Protein AF-A0A2M7PNS3-F1 (afdb_monomer)

Nearest PDB structures (foldseek):
  5lnx-assembly1_B  TM=9.821E-01  e=1.452E-04  Bacillus subtilis subsp. subtilis str. 168
  5lnx-assembly1_D  TM=9.746E-01  e=1.452E-04  Bacillus subtilis subsp. subtilis str. 168
  5lnx-assembly2_H  TM=9.813E-01  e=1.553E-04  Bacillus subtilis subsp. subtilis str. 168
  5lnx-assembly2_G  TM=9.741E-01  e=2.484E-04  Bacillus subtilis subsp. subtilis str. 168
  4x28-assembly1_A  TM=9.373E-01  e=7.263E-04  Mycobacterium tuberculosis H37Rv

Mean predicted aligned error: 2.61 Å

pLDDT: mean 96.93, std 1.85, range [87.5, 98.56]

Foldseek 3Di:
DCCVVPNDPVSCVVPVVCVVVVVDDDWDFQADPVCDPNSVPDPWDWDDDPPDTDTDDDGPPID

Sequence (63 aa):
GPLLDYGTEEQKLKYLPSLCTGTGLWSFGLTEPGAGSDSRGSKTTAVLDGDEWVINGSKIFIT

Radius of gyration: 14.05 Å; Cα contacts (8 Å, |Δi|>4): 63; chains: 1; bounding box: 28×24×34 Å

Structure (mmCIF, N/CA/C/O backbone):
data_AF-A0A2M7PNS3-F1
#
_entry.id   AF-A0A2M7PNS3-F1
#
loop_
_atom_site.group_PDB
_atom_site.id
_atom_site.type_symbol
_atom_site.label_atom_id
_atom_site.label_alt_id
_atom_site.label_comp_id
_atom_site.label_asym_id
_atom_site.label_entity_id
_atom_site.label_seq_id
_atom_site.pdbx_PDB_ins_code
_atom_site.Cartn_x
_atom_site.Cartn_y
_atom_site.Cartn_z
_atom_site.occupancy
_atom_site.B_iso_or_equiv
_atom_site.auth_seq_id
_atom_site.auth_comp_id
_atom_site.auth_asym_id
_atom_site.auth_atom_id
_atom_site.pdbx_PDB_model_num
ATOM 1 N N . GLY A 1 1 ? -1.333 11.280 3.566 1.00 87.50 1 GLY A N 1
ATOM 2 C CA . GLY A 1 1 ? -0.894 9.974 3.021 1.00 87.50 1 GLY A CA 1
ATOM 3 C C . GLY A 1 1 ? -2.100 9.059 2.954 1.00 87.50 1 GLY A C 1
ATOM 4 O O . GLY A 1 1 ? -2.996 9.275 3.760 1.00 87.50 1 GLY A O 1
ATOM 5 N N . PRO A 1 2 ? -2.156 8.044 2.072 1.00 95.12 2 PRO A N 1
ATOM 6 C CA . PRO A 1 2 ? -3.418 7.396 1.695 1.00 95.12 2 PRO A CA 1
ATOM 7 C C . PRO A 1 2 ? -4.307 6.951 2.867 1.00 95.12 2 PRO A C 1
ATOM 9 O O . PRO A 1 2 ? -5.510 7.170 2.840 1.00 95.12 2 PRO A O 1
ATOM 12 N N . LEU A 1 3 ? -3.718 6.407 3.935 1.00 96.25 3 LEU A N 1
ATOM 13 C CA . LEU A 1 3 ? -4.448 6.017 5.144 1.00 96.25 3 LEU A CA 1
ATOM 14 C C . LEU A 1 3 ? -5.052 7.209 5.917 1.00 96.25 3 LEU A C 1
ATOM 16 O O . LEU A 1 3 ? -6.172 7.115 6.407 1.00 96.25 3 LEU A O 1
ATOM 20 N N . LEU A 1 4 ? -4.327 8.324 6.033 1.00 96.25 4 LEU A N 1
ATO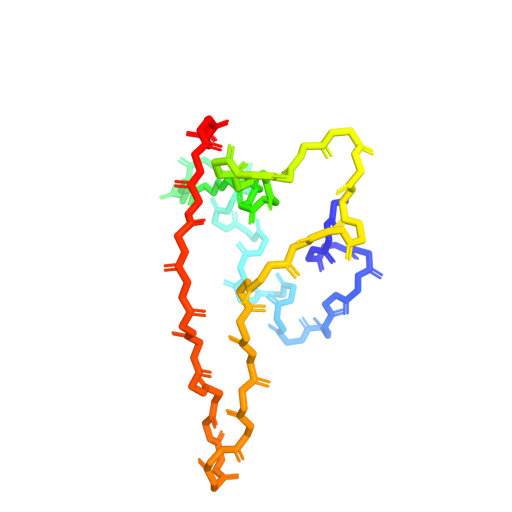M 21 C CA . LEU A 1 4 ? -4.815 9.542 6.690 1.00 96.25 4 LEU A CA 1
ATOM 22 C C . LEU A 1 4 ? -5.920 10.218 5.868 1.00 96.25 4 LEU A C 1
ATOM 24 O O . LEU A 1 4 ? -6.891 10.708 6.440 1.00 96.25 4 LEU A O 1
ATOM 28 N N . ASP A 1 5 ? -5.769 10.225 4.543 1.00 97.31 5 ASP A N 1
ATOM 29 C CA . ASP A 1 5 ? -6.644 10.978 3.641 1.00 97.31 5 ASP A CA 1
ATOM 30 C C . ASP A 1 5 ? -7.920 10.190 3.282 1.00 97.31 5 ASP A C 1
ATOM 32 O O . ASP A 1 5 ? -8.979 10.790 3.113 1.00 97.31 5 ASP A O 1
ATOM 36 N N . TYR A 1 6 ? -7.835 8.853 3.198 1.00 97.62 6 TYR A N 1
ATOM 37 C CA . TYR A 1 6 ? -8.912 7.991 2.684 1.00 97.62 6 TYR A CA 1
ATOM 38 C C . TYR A 1 6 ? -9.325 6.841 3.612 1.00 97.62 6 TYR A C 1
ATOM 40 O O . TYR A 1 6 ? -10.298 6.149 3.318 1.00 97.62 6 TYR A O 1
ATOM 48 N N . GLY A 1 7 ? -8.608 6.604 4.715 1.00 97.50 7 GLY A N 1
ATOM 49 C CA . GLY A 1 7 ? -8.996 5.584 5.687 1.00 97.5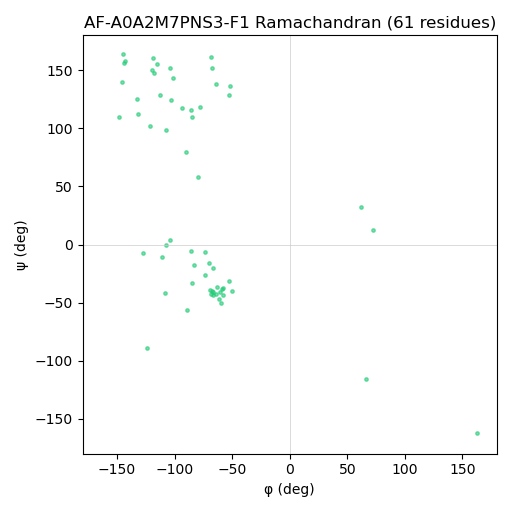0 7 GLY A CA 1
ATOM 50 C C . GLY A 1 7 ? -10.291 5.943 6.419 1.00 97.50 7 GLY A C 1
ATOM 51 O O . GLY A 1 7 ? -10.607 7.116 6.630 1.00 97.50 7 GLY A O 1
ATOM 52 N N . THR A 1 8 ? -11.028 4.930 6.859 1.00 98.50 8 THR A N 1
ATOM 53 C CA . THR A 1 8 ? -12.100 5.105 7.850 1.00 98.50 8 THR A CA 1
ATOM 54 C C . THR A 1 8 ? -11.515 5.482 9.210 1.00 98.50 8 THR A C 1
ATOM 56 O O . THR A 1 8 ? -10.337 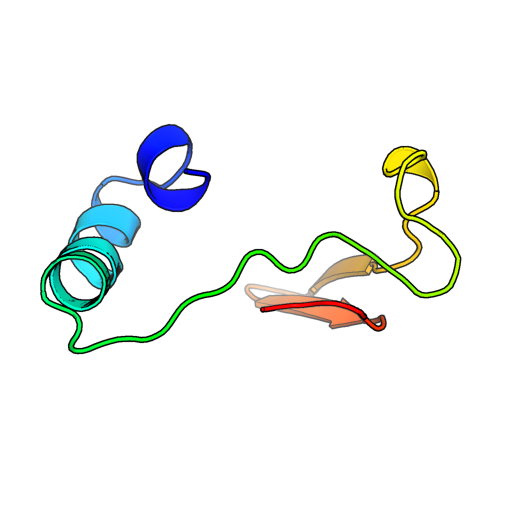5.242 9.478 1.00 98.50 8 THR A O 1
ATOM 59 N N . GLU A 1 9 ? -12.333 6.032 10.108 1.00 98.38 9 GLU A N 1
ATOM 60 C CA . GLU A 1 9 ? -11.883 6.341 11.473 1.00 98.38 9 GLU A CA 1
ATOM 61 C C . GLU A 1 9 ? -11.373 5.094 12.211 1.00 98.38 9 GLU A C 1
ATOM 63 O O . GLU A 1 9 ? -10.339 5.150 12.876 1.00 98.38 9 GLU A O 1
ATOM 68 N N . GLU A 1 10 ? -12.017 3.941 12.015 1.00 98.56 10 GLU A N 1
ATOM 69 C CA . GLU A 1 10 ? -11.555 2.665 12.570 1.00 98.56 10 GLU A CA 1
ATOM 70 C C . GLU A 1 10 ? -10.160 2.281 12.047 1.00 98.56 10 GLU A C 1
ATOM 72 O O . GLU A 1 10 ? -9.266 1.952 12.828 1.00 98.56 10 GLU A O 1
ATOM 77 N N . GLN A 1 11 ? -9.928 2.385 10.733 1.00 98.12 11 GLN A N 1
ATOM 78 C CA . GLN A 1 11 ? -8.616 2.111 10.135 1.00 98.12 11 GLN A CA 1
ATOM 79 C C . GLN A 1 11 ? -7.551 3.101 10.624 1.00 98.12 11 GLN A C 1
ATOM 81 O O . GLN A 1 11 ? -6.433 2.696 10.953 1.00 98.12 11 GLN A O 1
ATOM 86 N N . LYS A 1 12 ? -7.882 4.394 10.706 1.00 98.19 12 LYS A N 1
ATOM 87 C CA . LYS A 1 12 ? -6.965 5.429 11.200 1.00 98.19 12 LYS A CA 1
ATOM 88 C C . LYS A 1 12 ? -6.529 5.141 12.631 1.00 98.19 12 LYS A C 1
ATOM 90 O O . LYS A 1 12 ? -5.328 5.112 12.890 1.00 98.19 12 LYS A O 1
ATOM 95 N N . LEU A 1 13 ? -7.476 4.874 13.532 1.00 98.06 13 LEU A N 1
ATOM 96 C CA . LEU A 1 13 ? -7.186 4.555 14.934 1.00 98.06 13 LEU A CA 1
ATOM 97 C C . LEU A 1 13 ? -6.382 3.261 15.079 1.00 98.06 13 LEU A C 1
ATOM 99 O O . LEU A 1 13 ? -5.499 3.184 15.931 1.00 98.06 13 LEU A O 1
ATOM 103 N N . LYS A 1 14 ? -6.647 2.265 14.229 1.00 97.62 14 LYS A N 1
ATOM 104 C CA . LYS A 1 14 ? -5.926 0.989 14.245 1.00 97.62 14 LYS A CA 1
ATOM 105 C C . LYS A 1 14 ? -4.464 1.121 13.814 1.00 97.62 14 LYS A C 1
ATOM 107 O O . LYS A 1 14 ? -3.601 0.493 14.419 1.00 97.62 14 LYS A O 1
ATOM 112 N N . TYR A 1 15 ? -4.177 1.902 12.771 1.00 97.50 15 TYR A N 1
ATOM 113 C CA . TYR A 1 15 ? -2.861 1.887 12.119 1.00 97.50 15 TYR A CA 1
ATOM 114 C C . TYR A 1 15 ? -2.012 3.141 12.386 1.00 97.50 15 TYR A C 1
ATOM 116 O O . TYR A 1 15 ? -0.816 3.010 12.648 1.00 97.50 15 TYR A O 1
ATOM 124 N N . LEU A 1 16 ? -2.583 4.354 12.368 1.00 97.06 16 LEU A N 1
ATOM 125 C CA . LEU A 1 16 ? -1.796 5.595 12.467 1.00 97.06 16 LEU A CA 1
ATOM 126 C C . LEU A 1 16 ? -0.979 5.727 13.762 1.00 97.06 16 LEU A C 1
ATOM 128 O O . LEU A 1 16 ? 0.169 6.155 13.655 1.00 97.06 16 LEU A O 1
ATOM 132 N N . PRO A 1 17 ? -1.473 5.360 14.965 1.00 96.94 17 PRO A N 1
ATOM 133 C CA . PRO A 1 17 ? -0.683 5.517 16.185 1.00 96.94 17 PRO A CA 1
ATOM 134 C C . PRO A 1 17 ? 0.654 4.770 16.133 1.00 96.94 17 PRO A C 1
ATOM 136 O O . PRO A 1 17 ? 1.689 5.333 16.486 1.00 96.94 17 PRO A O 1
ATOM 139 N N . SER A 1 18 ? 0.661 3.526 15.640 1.00 96.88 18 SER A N 1
ATOM 140 C CA . SER A 1 18 ? 1.894 2.737 15.524 1.00 96.88 18 SER A CA 1
ATOM 141 C C . SER A 1 18 ? 2.852 3.313 14.474 1.00 96.88 18 SER A C 1
ATOM 143 O O . SER A 1 18 ? 4.055 3.407 14.724 1.00 96.88 18 SER A O 1
ATOM 145 N N . LEU A 1 19 ? 2.321 3.782 13.339 1.00 95.19 19 LEU A N 1
ATOM 146 C CA . LEU A 1 19 ? 3.123 4.407 12.281 1.00 95.19 19 LEU A CA 1
ATOM 147 C C . LEU A 1 19 ? 3.736 5.743 12.726 1.00 95.19 19 LEU A C 1
ATOM 149 O O . LEU A 1 19 ? 4.914 5.991 12.488 1.00 95.19 19 LEU A O 1
ATOM 153 N N . CYS A 1 20 ? 2.971 6.592 13.416 1.00 95.44 20 CYS A N 1
ATOM 154 C CA . CYS A 1 20 ? 3.440 7.901 13.884 1.00 95.44 20 CYS A CA 1
ATOM 155 C C . CYS A 1 20 ? 4.405 7.807 15.074 1.00 95.44 20 CYS A C 1
ATOM 157 O O . CYS A 1 20 ? 5.220 8.705 15.268 1.00 95.44 20 CYS A O 1
ATOM 159 N N . THR A 1 21 ? 4.322 6.739 15.873 1.00 96.88 21 THR A N 1
ATOM 160 C CA . THR A 1 21 ? 5.262 6.477 16.982 1.00 96.88 21 THR A CA 1
ATOM 161 C C . THR A 1 21 ? 6.527 5.744 16.536 1.00 96.88 21 THR A C 1
ATOM 163 O O . THR A 1 21 ? 7.427 5.548 17.349 1.00 96.88 21 THR A O 1
ATOM 166 N N . GLY A 1 22 ? 6.610 5.328 15.266 1.00 94.88 22 GLY A N 1
ATOM 167 C CA . GLY A 1 22 ? 7.750 4.585 14.723 1.00 94.88 22 GLY A CA 1
ATOM 168 C C . GLY A 1 22 ? 7.841 3.133 15.204 1.00 94.88 22 GLY A C 1
ATOM 169 O O . GLY A 1 22 ? 8.869 2.491 15.012 1.00 94.88 22 GLY A O 1
ATOM 170 N N . THR A 1 23 ? 6.785 2.605 15.830 1.00 97.00 23 THR A N 1
ATOM 171 C CA . THR A 1 23 ? 6.720 1.195 16.256 1.00 97.00 23 THR A CA 1
ATOM 172 C C . THR A 1 23 ? 6.283 0.264 15.125 1.00 97.00 23 THR A C 1
ATOM 174 O O . THR A 1 23 ? 6.507 -0.942 15.204 1.00 97.00 23 THR A O 1
ATOM 177 N N . GLY A 1 24 ? 5.685 0.820 14.068 1.00 93.38 24 GLY A N 1
ATOM 178 C CA . GLY A 1 24 ? 5.339 0.126 12.833 1.00 93.38 24 GLY A CA 1
ATOM 179 C C . GLY A 1 24 ? 6.082 0.711 11.634 1.00 93.38 24 GLY A C 1
ATOM 180 O O . GLY A 1 24 ? 6.338 1.914 11.574 1.00 93.38 24 GLY A O 1
ATOM 181 N N . LEU A 1 25 ? 6.401 -0.145 10.662 1.00 94.06 25 LEU A N 1
ATOM 182 C CA . LEU A 1 25 ? 6.967 0.251 9.374 1.00 94.06 25 LEU A CA 1
ATOM 183 C C . LEU A 1 25 ? 5.872 0.243 8.306 1.00 94.06 25 LEU A C 1
ATOM 185 O O . LEU A 1 25 ? 5.005 -0.631 8.299 1.00 94.06 25 LEU A O 1
ATOM 189 N N . TRP A 1 26 ? 5.928 1.199 7.386 1.00 94.31 26 TRP A N 1
ATOM 190 C CA . TRP A 1 26 ? 5.033 1.254 6.238 1.00 94.31 26 TRP A CA 1
ATOM 191 C C . TRP A 1 26 ? 5.780 1.748 5.010 1.00 94.31 26 TRP A C 1
ATOM 193 O O . TRP A 1 26 ? 6.799 2.426 5.117 1.00 94.31 26 TRP A O 1
ATOM 203 N N . SER A 1 27 ? 5.228 1.422 3.850 1.00 95.00 27 SER A N 1
ATOM 204 C CA . SER A 1 27 ? 5.728 1.853 2.556 1.00 95.00 27 SER A CA 1
ATOM 205 C C . SER A 1 27 ? 4.564 2.091 1.599 1.00 95.00 27 SER A C 1
ATOM 207 O O . SER A 1 27 ? 3.428 1.669 1.842 1.00 95.00 27 SER A O 1
ATOM 209 N N . PHE A 1 28 ? 4.833 2.797 0.502 1.00 95.56 28 PHE A N 1
ATOM 210 C CA . PHE A 1 28 ? 3.834 3.078 -0.524 1.00 95.56 28 PHE A CA 1
ATOM 211 C C . PHE A 1 28 ? 4.096 2.251 -1.789 1.00 95.56 28 PHE A C 1
ATOM 213 O O . PHE A 1 28 ? 4.923 2.595 -2.631 1.00 95.56 28 PHE A O 1
ATOM 220 N N . GLY A 1 29 ? 3.369 1.138 -1.908 1.00 95.94 29 GLY A N 1
ATOM 221 C CA . GLY A 1 29 ? 3.534 0.105 -2.934 1.00 95.94 29 GLY A CA 1
ATOM 222 C C . GLY A 1 29 ? 2.916 0.402 -4.306 1.00 95.94 29 GLY A C 1
ATOM 223 O O . GLY A 1 29 ? 2.065 -0.370 -4.742 1.00 95.94 29 GLY A O 1
ATOM 224 N N . LEU A 1 30 ? 3.290 1.490 -4.991 1.00 96.62 30 LEU A N 1
ATOM 225 C CA . LEU A 1 30 ? 2.678 1.844 -6.287 1.00 96.62 30 LEU A CA 1
ATOM 226 C C . LEU A 1 30 ? 3.390 1.215 -7.498 1.00 96.62 30 LEU A C 1
ATOM 228 O O . LEU A 1 30 ? 2.754 0.506 -8.280 1.00 96.62 30 LEU A O 1
ATOM 232 N N . THR A 1 31 ? 4.692 1.474 -7.639 1.00 98.06 31 THR A N 1
ATOM 233 C CA . THR A 1 31 ? 5.486 1.168 -8.839 1.00 98.06 31 THR A CA 1
ATOM 234 C C . THR A 1 31 ? 5.597 -0.331 -9.126 1.00 98.06 31 THR A C 1
ATOM 236 O O . THR A 1 31 ? 5.838 -1.146 -8.233 1.00 98.06 31 THR A O 1
ATOM 239 N N . GLU A 1 32 ? 5.471 -0.690 -10.401 1.00 98.50 32 GLU A N 1
ATOM 240 C CA . GLU A 1 32 ? 5.627 -2.041 -10.946 1.00 98.50 32 GLU A CA 1
ATOM 241 C C . GLU A 1 32 ? 6.774 -2.095 -11.961 1.00 98.50 32 GLU A C 1
ATOM 243 O O . GLU A 1 32 ? 7.122 -1.060 -12.534 1.00 98.50 32 GLU A O 1
ATOM 248 N N . PRO A 1 33 ? 7.322 -3.288 -12.271 1.00 97.38 33 PRO A N 1
ATOM 249 C CA . PRO A 1 33 ? 8.378 -3.430 -13.277 1.00 97.38 33 PRO A CA 1
ATOM 250 C C . PRO A 1 33 ? 8.047 -2.798 -14.639 1.00 97.38 33 PRO A C 1
ATOM 252 O O . PRO A 1 33 ? 8.950 -2.332 -15.326 1.00 97.38 33 PRO A O 1
ATOM 255 N N . GLY A 1 34 ? 6.763 -2.772 -15.022 1.00 96.69 34 GLY A N 1
ATOM 256 C CA . GLY A 1 34 ? 6.284 -2.177 -16.273 1.00 96.69 34 GLY A CA 1
ATOM 257 C C . GLY A 1 34 ? 5.526 -0.852 -16.130 1.00 96.69 34 GLY A C 1
ATOM 258 O O . GLY A 1 34 ? 5.082 -0.323 -17.145 1.00 96.69 34 GLY A O 1
ATOM 259 N N . ALA A 1 35 ? 5.342 -0.322 -14.914 1.00 97.94 35 ALA A N 1
ATOM 260 C CA . ALA A 1 35 ? 4.520 0.869 -14.675 1.00 97.94 35 ALA A CA 1
ATOM 261 C C . ALA A 1 35 ? 5.051 1.706 -13.498 1.00 97.94 35 ALA A C 1
ATOM 263 O O . ALA A 1 35 ? 4.952 1.308 -12.338 1.00 97.94 35 ALA A O 1
ATOM 264 N N . GLY A 1 36 ? 5.605 2.882 -13.811 1.00 96.19 36 GLY A N 1
ATOM 265 C CA . GLY A 1 36 ? 6.092 3.871 -12.841 1.00 96.19 36 GLY A CA 1
ATOM 266 C C . GLY A 1 36 ? 5.432 5.230 -13.060 1.00 96.19 36 GLY A C 1
ATOM 267 O O . GLY A 1 36 ? 4.377 5.503 -12.496 1.00 96.19 36 GLY A O 1
ATOM 268 N N . SER A 1 37 ? 6.029 6.071 -13.914 1.00 97.12 37 SER A N 1
ATOM 269 C CA . SER A 1 37 ? 5.462 7.382 -14.279 1.00 97.12 37 SER A CA 1
ATOM 270 C C . SER A 1 37 ? 4.062 7.270 -14.889 1.00 97.12 37 SER A C 1
ATOM 272 O O . SER A 1 37 ? 3.199 8.090 -14.588 1.00 97.12 37 SER A O 1
ATOM 274 N N . ASP A 1 38 ? 3.821 6.236 -15.702 1.00 96.88 38 ASP A N 1
ATOM 275 C CA . ASP A 1 38 ? 2.475 5.853 -16.129 1.00 96.88 38 ASP A CA 1
ATOM 276 C C . ASP A 1 38 ? 1.865 4.847 -15.145 1.00 96.88 38 ASP A C 1
ATOM 278 O O . ASP A 1 38 ? 1.862 3.635 -15.363 1.00 96.88 38 ASP A O 1
ATOM 282 N N . SER A 1 39 ? 1.352 5.355 -14.027 1.00 95.62 39 SER A N 1
ATOM 283 C CA . SER A 1 39 ? 0.741 4.523 -12.985 1.00 95.62 39 SER A CA 1
ATOM 284 C C . SER A 1 39 ? -0.555 3.842 -13.432 1.00 95.62 39 SER A C 1
ATOM 286 O O . SER A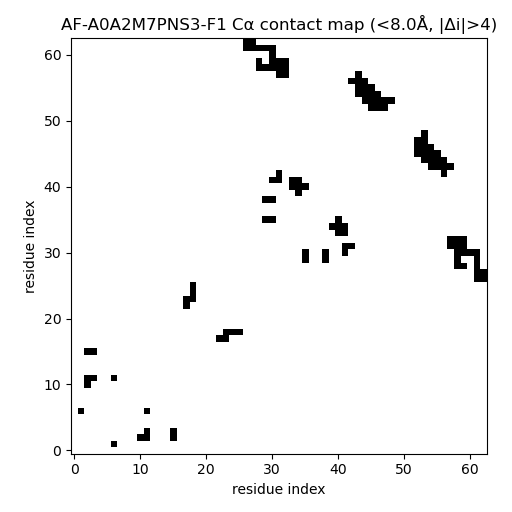 1 39 ? -0.934 2.815 -12.868 1.00 95.62 39 SER A O 1
ATOM 288 N N . ARG A 1 40 ? -1.218 4.355 -14.480 1.00 96.69 40 ARG A N 1
ATOM 289 C CA . ARG A 1 40 ? -2.402 3.710 -15.070 1.00 96.69 40 ARG A CA 1
ATOM 290 C C . ARG A 1 40 ? -2.050 2.417 -15.810 1.00 96.69 40 ARG A C 1
ATOM 292 O O . ARG A 1 40 ? -2.941 1.608 -16.050 1.00 96.69 40 ARG A O 1
ATOM 299 N N . GLY A 1 41 ? -0.772 2.201 -16.124 1.00 97.44 41 GLY A N 1
ATOM 300 C CA . GLY A 1 41 ? -0.262 0.961 -16.705 1.00 97.44 41 GLY A CA 1
ATOM 301 C C . GLY A 1 41 ? -0.176 -0.222 -15.731 1.00 97.44 41 GLY A C 1
ATOM 302 O O . GLY A 1 41 ? 0.137 -1.326 -16.182 1.00 97.44 41 GLY A O 1
ATOM 303 N N . SER A 1 42 ? -0.444 -0.013 -14.433 1.00 97.75 42 SER A N 1
ATOM 304 C CA . SER A 1 42 ? -0.401 -1.047 -13.388 1.00 97.75 42 SER A CA 1
ATOM 305 C C . SER A 1 42 ? -1.240 -2.275 -13.762 1.00 97.75 42 SER A C 1
ATOM 307 O O . SER A 1 42 ? -2.349 -2.169 -14.294 1.00 97.75 42 SER A O 1
ATOM 309 N N . LYS A 1 43 ? -0.670 -3.455 -13.515 1.00 98.06 43 LYS A N 1
ATOM 310 C CA . LYS A 1 43 ? -1.260 -4.766 -13.806 1.00 98.06 43 LYS A CA 1
ATOM 311 C C . LYS A 1 43 ? -1.645 -5.532 -12.549 1.00 98.06 43 LYS A C 1
ATOM 313 O O . LYS A 1 43 ? -2.336 -6.539 -12.681 1.00 98.06 43 LYS A O 1
ATOM 318 N N . THR A 1 44 ? -1.231 -5.085 -11.355 1.00 98.38 44 THR A N 1
ATOM 319 C CA . THR A 1 44 ? -1.750 -5.644 -10.102 1.00 98.38 44 THR A CA 1
ATOM 320 C C . THR A 1 44 ? -3.276 -5.601 -10.113 1.00 98.38 44 THR A C 1
ATOM 322 O O . THR A 1 44 ? -3.883 -4.561 -10.359 1.00 98.38 44 THR A O 1
ATOM 325 N N . THR A 1 45 ? -3.891 -6.742 -9.825 1.00 98.38 45 THR A N 1
ATOM 326 C CA . THR A 1 45 ? -5.344 -6.885 -9.724 1.00 98.38 45 THR A CA 1
ATOM 327 C C . THR A 1 45 ? -5.766 -6.968 -8.265 1.00 98.38 45 THR A C 1
ATOM 329 O O . THR A 1 45 ? -4.999 -7.426 -7.417 1.00 98.38 45 THR A O 1
ATOM 332 N N . ALA A 1 46 ? -6.988 -6.520 -7.988 1.00 98.31 46 ALA A N 1
ATOM 333 C CA . ALA A 1 46 ? -7.681 -6.725 -6.726 1.00 98.31 46 ALA A CA 1
ATOM 334 C C . ALA A 1 46 ? -9.095 -7.211 -7.055 1.00 98.31 46 ALA A C 1
ATOM 336 O O . ALA A 1 46 ? -9.884 -6.472 -7.647 1.00 98.31 46 ALA A O 1
ATOM 337 N N . VAL A 1 47 ? -9.388 -8.466 -6.724 1.00 98.56 47 VAL A N 1
ATOM 338 C CA . VAL A 1 47 ? -10.695 -9.093 -6.958 1.00 98.56 47 VAL A CA 1
ATOM 339 C C . VAL A 1 47 ? -11.339 -9.357 -5.605 1.00 98.56 47 VAL A C 1
ATOM 341 O O . VAL A 1 47 ? -10.692 -9.920 -4.728 1.00 98.56 47 VAL A O 1
ATOM 344 N N . LEU A 1 48 ? -12.587 -8.928 -5.423 1.00 98.31 48 LEU A N 1
ATOM 345 C CA . LEU A 1 48 ? -13.359 -9.255 -4.227 1.00 98.31 48 LEU A CA 1
ATOM 346 C C . LEU A 1 48 ? -13.881 -10.691 -4.360 1.00 98.31 48 LEU A C 1
ATOM 348 O O . LEU A 1 48 ? -14.635 -10.975 -5.293 1.00 98.31 48 LEU A O 1
ATOM 352 N N . ASP A 1 49 ? -13.474 -11.568 -3.447 1.00 98.31 49 ASP A N 1
ATOM 353 C CA . ASP A 1 49 ? -13.920 -12.959 -3.352 1.00 98.31 49 ASP A CA 1
ATOM 354 C C . ASP A 1 49 ? -14.551 -13.174 -1.970 1.00 98.31 49 ASP A C 1
ATOM 356 O O . ASP A 1 49 ? -13.865 -13.218 -0.950 1.00 98.31 49 ASP A O 1
ATOM 360 N N . GLY A 1 50 ? -15.885 -13.196 -1.922 1.00 97.88 50 GLY A N 1
ATOM 361 C CA . GLY A 1 50 ? -16.630 -13.177 -0.662 1.00 97.88 50 GLY A CA 1
ATOM 362 C C . GLY A 1 50 ? -16.454 -11.857 0.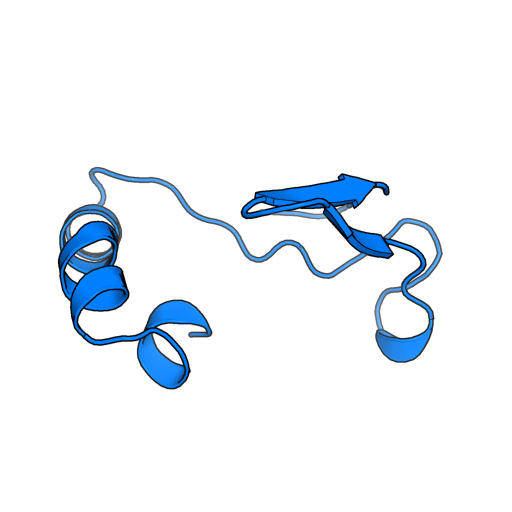095 1.00 97.88 50 GLY A C 1
ATOM 363 O O . GLY A 1 50 ? -16.902 -10.805 -0.369 1.00 97.88 50 GLY A O 1
ATOM 364 N N . ASP A 1 51 ? -15.840 -11.927 1.275 1.00 97.69 51 ASP A N 1
ATOM 365 C CA . ASP A 1 51 ? -15.537 -10.802 2.166 1.00 97.69 51 ASP A CA 1
ATOM 366 C C . ASP A 1 51 ? -14.055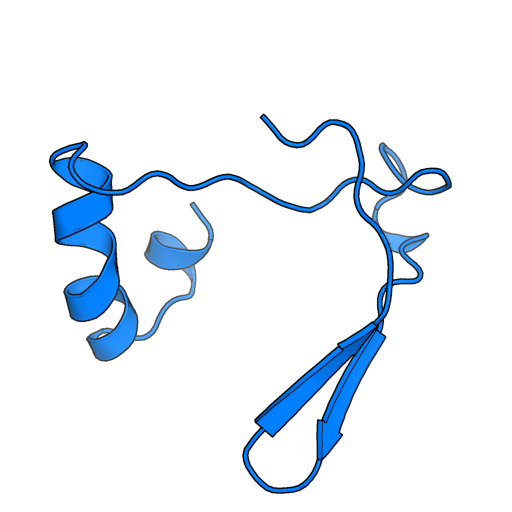 -10.381 2.149 1.00 97.69 51 ASP A C 1
ATOM 368 O O . ASP A 1 51 ? -13.674 -9.444 2.858 1.00 97.69 51 ASP A O 1
ATOM 372 N N . GLU A 1 52 ? -13.227 -11.003 1.301 1.00 98.00 52 GLU A N 1
ATOM 373 C CA . GLU A 1 52 ? -11.789 -10.739 1.211 1.0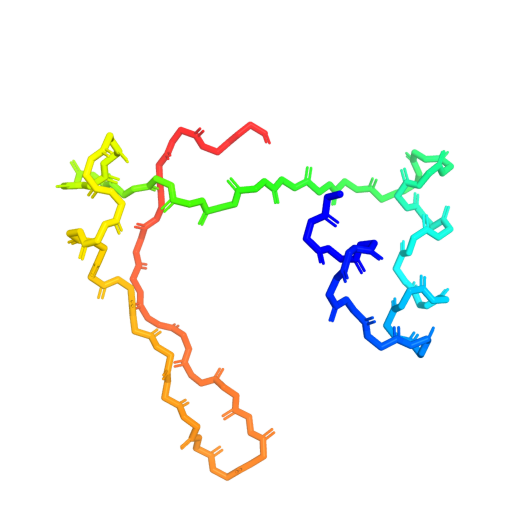0 98.00 52 GLU A CA 1
ATOM 374 C C . GLU A 1 52 ? -11.353 -10.246 -0.179 1.00 98.00 52 GLU A C 1
ATOM 376 O O . GLU A 1 52 ? -11.920 -10.586 -1.218 1.00 98.00 52 GLU A O 1
ATOM 381 N N . TRP A 1 53 ? -10.296 -9.428 -0.212 1.00 98.25 53 TRP A N 1
ATOM 382 C CA . TRP A 1 53 ? -9.671 -8.978 -1.457 1.00 98.25 53 TRP A CA 1
ATOM 383 C C . TRP A 1 53 ? -8.504 -9.891 -1.839 1.00 98.25 53 TRP A C 1
ATOM 385 O O . TRP A 1 53 ? -7.477 -9.914 -1.158 1.00 98.25 53 TRP A O 1
ATOM 395 N N . VAL A 1 54 ? -8.610 -10.566 -2.982 1.00 98.44 54 VAL A N 1
ATOM 396 C CA . VAL A 1 54 ? -7.513 -11.321 -3.597 1.00 98.44 54 VAL A CA 1
ATOM 397 C C . VAL A 1 54 ? -6.669 -10.368 -4.441 1.00 98.44 54 VAL A C 1
ATOM 399 O O . VAL A 1 54 ? -7.102 -9.888 -5.491 1.00 98.44 54 VAL A O 1
ATOM 402 N N . ILE A 1 55 ? -5.451 -10.085 -3.972 1.00 98.25 55 ILE A N 1
ATOM 403 C CA . ILE A 1 55 ? -4.501 -9.181 -4.633 1.00 98.25 55 ILE A CA 1
ATOM 404 C C . ILE A 1 55 ? -3.421 -10.003 -5.342 1.00 98.25 55 ILE A C 1
ATOM 406 O O . ILE A 1 55 ? -2.728 -10.797 -4.707 1.00 98.25 55 ILE A O 1
ATOM 410 N N . ASN A 1 56 ? -3.234 -9.795 -6.649 1.00 98.44 56 ASN A N 1
ATOM 411 C CA . ASN A 1 56 ? -2.220 -10.506 -7.436 1.00 98.44 56 ASN A CA 1
ATOM 412 C C . ASN A 1 56 ? -1.409 -9.545 -8.316 1.00 98.44 56 ASN A C 1
ATOM 414 O O . ASN A 1 56 ? -1.977 -8.786 -9.102 1.00 98.44 56 ASN A O 1
ATOM 418 N N . GLY A 1 57 ? -0.081 -9.569 -8.179 1.00 97.62 57 GLY A N 1
ATOM 419 C CA . GLY A 1 57 ? 0.854 -8.780 -8.982 1.00 97.62 57 GLY A CA 1
ATOM 420 C C . GLY A 1 57 ? 2.236 -8.678 -8.335 1.00 97.62 57 GLY A C 1
ATOM 421 O O . GLY A 1 57 ? 2.585 -9.460 -7.453 1.00 97.62 57 GLY A O 1
ATOM 422 N N . SER A 1 58 ? 3.051 -7.715 -8.767 1.00 97.69 58 SER A N 1
ATOM 423 C CA . SER A 1 58 ? 4.400 -7.505 -8.220 1.00 97.69 58 SER A CA 1
ATOM 424 C C . SER A 1 58 ? 4.767 -6.029 -8.211 1.00 97.69 58 SER A C 1
ATOM 426 O O . SER A 1 58 ? 4.477 -5.315 -9.168 1.00 97.69 58 SER A O 1
ATOM 428 N N . LYS A 1 59 ? 5.429 -5.583 -7.141 1.00 98.31 59 LYS A N 1
ATOM 429 C CA . LYS A 1 59 ? 5.895 -4.203 -6.960 1.00 98.31 59 LYS A CA 1
ATOM 430 C C . LYS A 1 59 ? 7.419 -4.146 -6.921 1.00 98.31 59 LYS A C 1
ATOM 432 O O . LYS A 1 59 ? 8.069 -5.137 -6.59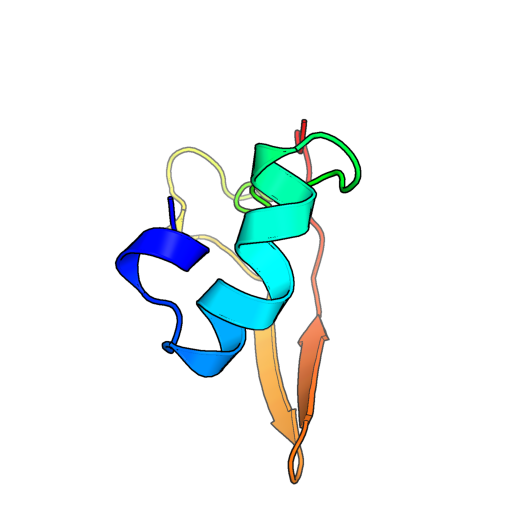4 1.00 98.31 59 LYS A O 1
ATOM 437 N N . ILE A 1 60 ? 7.983 -2.992 -7.262 1.00 98.06 60 ILE A N 1
ATOM 438 C CA . ILE A 1 60 ? 9.431 -2.749 -7.262 1.00 98.06 60 ILE A CA 1
ATOM 439 C C . ILE A 1 60 ? 9.728 -1.313 -6.821 1.00 98.06 60 ILE A C 1
ATOM 441 O O . ILE A 1 60 ? 8.879 -0.437 -6.955 1.00 98.06 60 ILE A O 1
ATOM 445 N N . PHE A 1 61 ? 10.936 -1.078 -6.302 1.00 97.25 61 PHE A N 1
ATOM 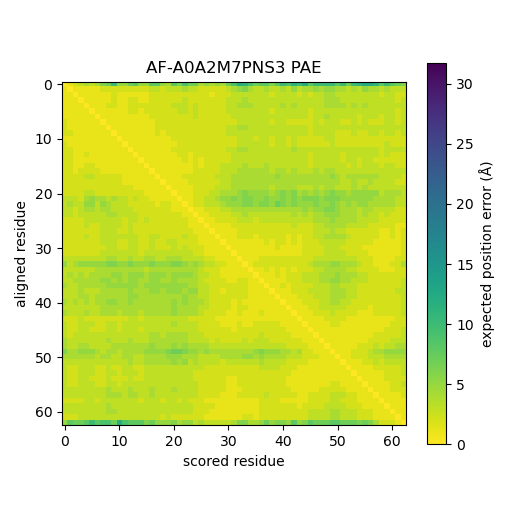446 C CA . PHE A 1 61 ? 11.393 0.223 -5.791 1.00 97.25 61 PHE A CA 1
ATOM 447 C C . PHE A 1 61 ? 10.578 0.742 -4.599 1.00 97.25 61 PHE A C 1
ATOM 449 O O . PHE A 1 61 ? 10.403 1.946 -4.431 1.00 97.25 61 PHE A O 1
ATOM 456 N N . ILE A 1 62 ? 10.077 -0.176 -3.771 1.00 97.00 62 ILE A N 1
ATOM 457 C CA . ILE A 1 62 ? 9.344 0.157 -2.553 1.00 97.00 62 ILE A CA 1
ATOM 458 C C . ILE A 1 62 ? 10.356 0.369 -1.424 1.00 97.00 62 ILE A C 1
ATOM 460 O O . ILE A 1 62 ? 11.083 -0.563 -1.081 1.00 97.00 62 ILE A O 1
ATOM 464 N N . THR A 1 63 ? 10.424 1.597 -0.907 1.00 91.56 63 THR A N 1
ATOM 465 C CA . THR A 1 63 ? 11.275 2.009 0.224 1.00 91.56 63 THR A CA 1
ATOM 466 C C . THR A 1 63 ? 10.569 1.838 1.553 1.00 91.56 63 THR A C 1
ATOM 468 O O . THR A 1 63 ? 9.368 2.199 1.594 1.00 91.56 63 THR A O 1
#

Secondary structure (DSSP, 8-state):
-HHHHH--HHHHHHHHHHHHTTSS-------BTTBSS-GGG---EEEEETTEEEEE----S--

Solvent-accessible surface area (backbone atoms only — not comparable to full-atom values): 4104 Å² total; per-residue (Å²): 100,71,57,78,77,69,44,52,71,68,54,34,68,71,47,46,60,40,50,77,70,65,79,39,86,81,65,74,81,73,33,28,93,86,14,57,95,53,56,88,60,59,74,64,45,76,43,79,57,90,95,45,74,52,71,50,74,69,70,47,92,66,100